Protein AF-A0A8X6KD35-F1 (afdb_monomer_lite)

pLDDT: mean 81.96, std 13.72, range [45.22, 95.25]

InterPro domains:
  IPR025476 Helitron helicase-like domain [PF14214] (2-82)

Organism: Trichonephila clavata (NCBI:txid2740835)

Foldseek 3Di:
DPVVVVVVVVVCVVPHDDPDDDDDDFDQPDPQNVVPDDPPDGSVVCVVSSVVVSVVVVVVVVCCVDPVCPVHHDPDDDDDDD

Sequence (82 aa):
MHDYAQDGMTFVPHRGTHDLFITFTCNPSWPEITVELLPEQVAEDRVDLDARVFQQKVKKMLYVIKDAQVFEKVACFMYSIE

Secondary structure (DSSP, 8-state):
--HHHHHHHHHHHHH-S-S--------TT-HHHHTTPPTT--GGGGHHHHHHHHHHHHHHHHHHHHTS-BTB--S-------

Radius of gyration: 16.38 Å; chains: 1; bounding box: 31×29×45 Å

Structure (mmCIF, N/CA/C/O backbone):
data_AF-A0A8X6KD35-F1
#
_entry.id   AF-A0A8X6KD35-F1
#
loop_
_atom_site.group_PDB
_atom_site.id
_atom_site.type_symbol
_atom_site.label_atom_id
_atom_site.label_alt_id
_atom_site.label_comp_id
_atom_site.label_asym_id
_atom_site.label_entity_id
_atom_site.label_seq_id
_atom_site.pdbx_PDB_ins_code
_atom_site.Cartn_x
_atom_site.Cartn_y
_atom_site.Cartn_z
_atom_site.occupancy
_atom_site.B_iso_or_equiv
_atom_site.auth_seq_id
_atom_site.auth_comp_id
_atom_site.au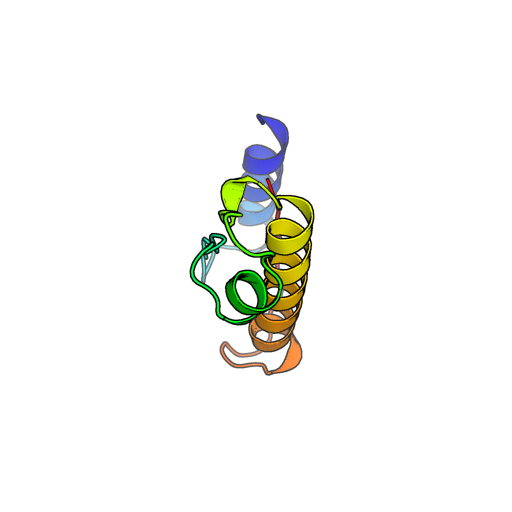th_asym_id
_atom_site.auth_atom_id
_atom_site.pdbx_PDB_model_num
ATOM 1 N N . MET A 1 1 ? 3.531 18.313 3.683 1.00 45.22 1 MET A N 1
ATOM 2 C CA . MET A 1 1 ? 4.123 17.306 4.594 1.00 45.22 1 MET A CA 1
ATOM 3 C C . MET A 1 1 ? 3.791 17.553 6.072 1.00 45.22 1 MET A C 1
ATOM 5 O O . MET A 1 1 ? 3.858 16.606 6.834 1.00 45.22 1 MET A O 1
ATOM 9 N N . HIS A 1 2 ? 3.398 18.769 6.493 1.00 46.56 2 HIS A N 1
ATOM 10 C CA . HIS A 1 2 ? 3.050 19.054 7.898 1.00 46.56 2 HIS A CA 1
ATOM 11 C C . HIS A 1 2 ? 1.595 18.728 8.299 1.00 46.56 2 HIS A C 1
ATOM 13 O O . HIS A 1 2 ? 1.348 18.532 9.483 1.00 46.56 2 HIS A O 1
ATOM 19 N N . ASP A 1 3 ? 0.654 18.615 7.356 1.00 54.03 3 ASP A N 1
ATOM 20 C CA . ASP A 1 3 ? -0.775 18.517 7.704 1.00 54.03 3 ASP A CA 1
ATOM 21 C C . ASP A 1 3 ? -1.228 17.097 8.109 1.00 54.03 3 ASP A C 1
ATOM 23 O O . ASP A 1 3 ? -1.975 16.932 9.067 1.00 54.03 3 ASP A O 1
ATOM 27 N N . TYR A 1 4 ? -0.708 16.036 7.481 1.00 56.28 4 TYR A N 1
ATOM 28 C CA . TYR A 1 4 ? -1.203 14.664 7.713 1.00 56.28 4 TYR A CA 1
ATOM 29 C C . TYR A 1 4 ? -0.802 14.065 9.067 1.00 56.28 4 TYR A C 1
ATOM 31 O O . TYR A 1 4 ? -1.565 13.317 9.678 1.00 56.28 4 TYR A O 1
ATOM 39 N N . ALA A 1 5 ? 0.389 14.415 9.566 1.00 53.81 5 ALA A N 1
ATOM 40 C CA . ALA A 1 5 ? 0.797 14.048 10.918 1.00 53.81 5 ALA A CA 1
ATOM 41 C C . ALA A 1 5 ? -0.097 14.737 11.964 1.00 53.81 5 ALA A C 1
ATOM 43 O O . ALA A 1 5 ? -0.417 14.133 12.988 1.00 53.81 5 ALA A O 1
ATOM 44 N N . GLN A 1 6 ? -0.544 15.972 11.692 1.00 52.59 6 GLN A N 1
ATOM 45 C CA . GLN A 1 6 ? -1.486 16.684 12.556 1.00 52.59 6 GLN A CA 1
ATOM 46 C C . GLN A 1 6 ? -2.899 16.095 12.494 1.00 52.59 6 GLN A C 1
ATOM 48 O O . GLN A 1 6 ? -3.543 15.992 13.540 1.00 52.59 6 GLN A O 1
ATOM 53 N N . ASP A 1 7 ? -3.352 15.623 11.332 1.00 57.62 7 ASP A N 1
ATOM 54 C CA . ASP A 1 7 ? -4.645 14.940 11.197 1.00 57.62 7 ASP A CA 1
ATOM 55 C C . ASP A 1 7 ? -4.680 13.623 11.986 1.00 57.62 7 ASP A C 1
ATOM 57 O O . ASP A 1 7 ? -5.630 13.370 12.733 1.00 57.62 7 ASP A O 1
ATOM 61 N N . GLY A 1 8 ? -3.612 12.819 11.910 1.00 58.56 8 GLY A N 1
ATOM 62 C CA . GLY A 1 8 ? -3.464 11.606 12.722 1.00 58.56 8 GLY A CA 1
ATOM 63 C C . GLY A 1 8 ? -3.423 11.908 14.225 1.00 58.56 8 GLY A C 1
ATOM 64 O O . GLY A 1 8 ? -4.162 11.303 15.000 1.00 58.56 8 GLY A O 1
ATOM 65 N N . MET A 1 9 ? -2.637 12.909 14.638 1.00 58.34 9 MET A N 1
ATOM 66 C CA . MET A 1 9 ? -2.499 13.340 16.041 1.00 58.34 9 MET A CA 1
ATOM 67 C C . MET A 1 9 ? -3.785 13.947 16.628 1.00 58.34 9 MET A C 1
ATOM 69 O O . MET A 1 9 ? -3.990 13.883 17.838 1.00 58.34 9 MET A O 1
ATOM 73 N N . THR A 1 10 ? -4.667 14.498 15.791 1.00 58.56 10 THR A N 1
ATOM 74 C CA . THR A 1 10 ? -5.986 15.027 16.194 1.00 58.56 10 THR A CA 1
ATOM 75 C C . THR A 1 10 ? -7.048 13.923 16.300 1.00 58.56 10 THR A C 1
ATOM 77 O O . THR A 1 10 ? -8.051 14.063 17.009 1.00 58.56 10 THR A O 1
ATOM 80 N N . PHE A 1 11 ? -6.815 12.788 15.636 1.00 61.06 11 PHE A N 1
ATOM 81 C CA . PHE A 1 11 ? -7.693 11.622 15.652 1.00 61.06 11 PHE A CA 1
ATOM 82 C C . PHE A 1 11 ? -7.590 10.806 16.955 1.00 61.06 11 PHE A C 1
ATOM 84 O O . PHE A 1 11 ? -8.599 10.298 17.452 1.00 61.06 11 PHE A O 1
ATOM 91 N N . VAL A 1 12 ? -6.384 10.722 17.535 1.00 59.69 12 VAL A N 1
ATOM 92 C CA . VAL A 1 12 ? -6.070 9.951 18.760 1.00 59.69 12 VAL A CA 1
ATOM 93 C C . VAL A 1 12 ? -6.909 10.388 19.977 1.00 59.69 12 VAL A C 1
ATOM 95 O O . VAL A 1 12 ? -7.510 9.531 20.627 1.00 59.69 12 VAL A O 1
ATOM 98 N N . PRO A 1 13 ? -7.031 11.691 20.309 1.00 57.06 13 PRO A N 1
ATOM 99 C CA . PRO A 1 13 ? -7.669 12.116 21.555 1.00 57.06 13 PRO A CA 1
ATOM 100 C C . PRO A 1 13 ? -9.172 11.821 21.613 1.00 57.06 13 PRO A C 1
ATOM 102 O O . PRO A 1 13 ? -9.723 11.676 22.699 1.00 57.06 13 PRO A O 1
ATOM 105 N N . HIS A 1 14 ? -9.841 11.708 20.460 1.00 60.22 14 HIS A N 1
ATOM 106 C CA . HIS A 1 14 ? -11.289 11.491 20.384 1.00 60.22 14 HIS A CA 1
ATOM 107 C C . HIS A 1 14 ? -11.692 10.009 20.409 1.00 60.22 14 HIS A C 1
ATOM 109 O O . HIS A 1 14 ? -12.863 9.706 20.640 1.00 60.22 14 HIS A O 1
ATOM 115 N N . ARG A 1 15 ? -10.761 9.084 20.134 1.00 62.53 15 ARG A N 1
ATOM 116 C CA . ARG A 1 15 ? -11.061 7.649 19.960 1.00 62.53 15 ARG A CA 1
ATOM 117 C C . ARG A 1 15 ? -10.147 6.692 20.730 1.00 62.53 15 ARG A C 1
ATOM 119 O O . ARG A 1 15 ? -10.454 5.506 20.758 1.00 62.53 15 ARG A O 1
ATOM 126 N N . GLY A 1 16 ? -9.104 7.190 21.396 1.00 65.31 16 GLY A N 1
ATOM 127 C CA . GLY A 1 16 ? -8.176 6.386 22.195 1.00 65.31 16 GLY A CA 1
ATOM 128 C C . GLY A 1 16 ? -6.837 6.125 21.499 1.00 65.31 16 GLY A C 1
ATOM 129 O O . GLY A 1 16 ? -6.513 6.711 20.465 1.00 65.31 16 GLY A O 1
ATOM 130 N N . THR A 1 17 ? -6.023 5.264 22.108 1.00 64.81 17 THR A N 1
ATOM 131 C CA . THR A 1 17 ? -4.705 4.868 21.595 1.00 64.81 17 THR A CA 1
ATOM 132 C C . THR A 1 17 ? -4.849 4.075 20.296 1.00 64.81 17 THR A C 1
ATOM 134 O O . THR A 1 17 ? -5.832 3.373 20.099 1.00 64.81 17 THR A O 1
ATOM 137 N N . HIS A 1 18 ? -3.888 4.211 19.382 1.00 65.19 18 HIS A N 1
ATOM 138 C CA . HIS A 1 18 ? -3.908 3.451 18.132 1.00 65.19 18 HIS A CA 1
ATOM 139 C C . HIS A 1 18 ? -3.528 2.003 18.419 1.00 65.19 18 HIS A C 1
ATOM 141 O O . HIS A 1 18 ? -2.447 1.760 18.952 1.00 65.19 18 HIS A O 1
ATOM 147 N N . ASP A 1 19 ? -4.375 1.059 18.019 1.00 72.94 19 ASP A N 1
ATOM 148 C CA . ASP A 1 19 ? -4.079 -0.369 18.171 1.00 72.94 19 ASP A CA 1
ATOM 149 C C . ASP A 1 19 ? -3.090 -0.873 17.106 1.00 72.94 19 ASP A C 1
ATOM 151 O O . ASP A 1 19 ? -2.378 -1.852 17.321 1.00 72.94 19 ASP A O 1
ATOM 155 N N . LEU A 1 20 ? -3.026 -0.204 15.945 1.00 80.88 20 LEU A N 1
ATOM 156 C CA . LEU A 1 20 ? -2.245 -0.659 14.798 1.00 80.88 20 LEU A CA 1
ATOM 157 C C . LEU A 1 20 ? -1.734 0.514 13.947 1.00 80.88 20 LEU A C 1
ATOM 159 O O . LEU A 1 20 ? -2.513 1.356 13.500 1.00 80.88 20 LEU A O 1
ATOM 163 N N . PHE A 1 21 ? -0.427 0.535 13.679 1.00 83.81 21 PHE A N 1
ATOM 164 C CA . PHE A 1 21 ? 0.219 1.444 12.728 1.00 83.81 21 PHE A CA 1
ATOM 165 C C . PHE A 1 21 ? 0.972 0.615 11.685 1.00 83.81 21 PHE A C 1
ATOM 167 O O . PHE A 1 21 ? 1.819 -0.202 12.048 1.00 83.81 21 PHE A O 1
ATOM 174 N N . ILE A 1 22 ? 0.648 0.790 10.399 1.00 87.44 22 ILE A N 1
ATOM 175 C CA . ILE A 1 22 ? 1.226 -0.014 9.315 1.00 87.44 22 ILE A CA 1
ATOM 176 C C . ILE A 1 22 ? 1.819 0.892 8.246 1.00 87.44 22 ILE A C 1
ATOM 178 O O . ILE A 1 22 ? 1.115 1.711 7.658 1.00 87.44 22 ILE A O 1
ATOM 182 N N . THR A 1 23 ? 3.090 0.662 7.936 1.00 89.94 23 THR A 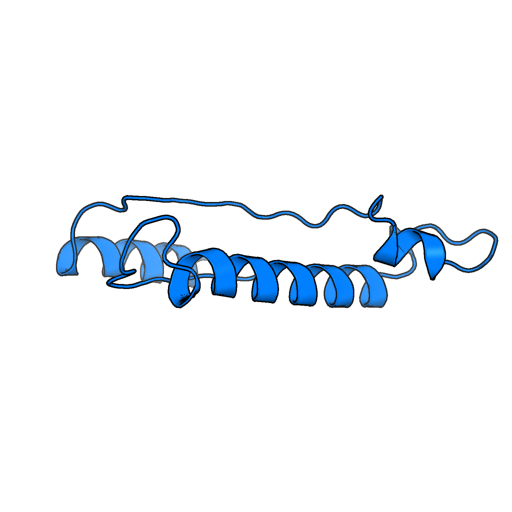N 1
ATOM 183 C CA . THR A 1 23 ? 3.756 1.228 6.763 1.00 89.94 23 THR A CA 1
ATOM 184 C C . THR A 1 23 ? 3.743 0.194 5.643 1.00 89.94 23 THR A C 1
ATOM 186 O O . THR A 1 23 ? 4.197 -0.934 5.834 1.00 89.94 23 THR A O 1
ATOM 189 N N . PHE A 1 24 ? 3.228 0.567 4.471 1.00 91.19 24 PHE A N 1
ATOM 190 C CA . PHE A 1 24 ? 3.223 -0.282 3.281 1.00 91.19 24 PHE A CA 1
ATOM 191 C C . PHE A 1 24 ? 4.023 0.397 2.171 1.00 91.19 24 PHE A C 1
ATOM 193 O O . PHE A 1 24 ? 3.672 1.489 1.735 1.00 91.19 24 PHE A O 1
ATOM 200 N N . THR A 1 25 ? 5.105 -0.240 1.728 1.00 91.62 25 THR A N 1
ATOM 201 C CA . THR A 1 25 ? 6.019 0.295 0.713 1.00 91.62 25 THR A CA 1
ATOM 202 C C . THR A 1 25 ? 5.878 -0.461 -0.604 1.00 91.62 25 THR A C 1
ATOM 204 O O . THR A 1 25 ? 5.607 -1.664 -0.626 1.00 91.62 25 THR A O 1
ATOM 207 N N . CYS A 1 26 ? 6.041 0.249 -1.723 1.00 90.88 26 CYS A N 1
ATOM 208 C CA . CYS A 1 26 ? 6.113 -0.388 -3.034 1.00 90.88 26 CYS A CA 1
ATOM 209 C C . CYS A 1 26 ? 7.384 -1.243 -3.134 1.00 90.88 26 CYS A C 1
ATOM 211 O O . CYS A 1 26 ? 8.439 -0.844 -2.640 1.00 90.88 26 CYS A O 1
ATOM 213 N N . ASN A 1 27 ? 7.284 -2.410 -3.773 1.00 90.94 27 ASN A N 1
ATOM 214 C CA . ASN A 1 27 ? 8.437 -3.242 -4.096 1.00 90.94 2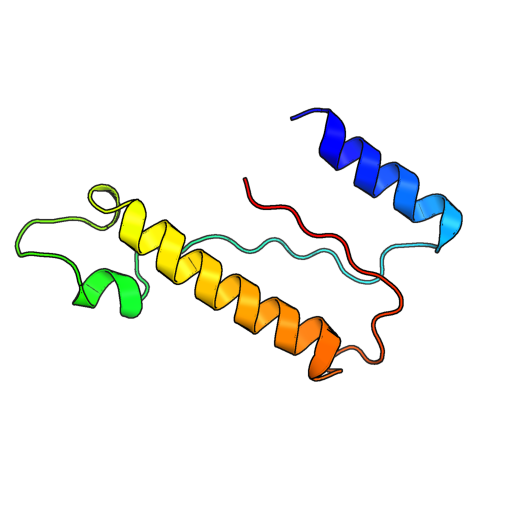7 ASN A CA 1
ATOM 215 C C . ASN A 1 27 ? 8.533 -3.411 -5.623 1.00 90.94 27 ASN A C 1
ATOM 217 O O . ASN A 1 27 ? 7.737 -4.166 -6.186 1.00 90.94 27 ASN A O 1
ATOM 221 N N . PRO A 1 28 ? 9.531 -2.790 -6.279 1.00 88.12 28 PRO A N 1
ATOM 222 C CA . PRO A 1 28 ? 9.726 -2.883 -7.729 1.00 88.12 28 PRO A CA 1
ATOM 223 C C . PRO A 1 28 ? 9.995 -4.312 -8.237 1.00 88.12 28 PRO A C 1
ATOM 225 O O . PRO A 1 28 ? 9.838 -4.604 -9.417 1.00 88.12 28 PRO A O 1
ATOM 228 N N . SER A 1 29 ? 10.373 -5.239 -7.346 1.00 90.12 29 SER A N 1
ATOM 229 C CA . SER A 1 29 ? 10.601 -6.653 -7.685 1.00 90.12 29 SER A CA 1
ATOM 230 C C . SER A 1 29 ? 9.317 -7.490 -7.738 1.00 90.12 29 SER A C 1
ATOM 232 O O . SER A 1 29 ? 9.385 -8.713 -7.885 1.00 90.12 29 SER A O 1
ATOM 234 N N . TRP A 1 30 ? 8.139 -6.886 -7.566 1.00 92.75 30 TRP A N 1
ATOM 235 C CA . TRP A 1 30 ? 6.885 -7.623 -7.669 1.00 92.75 30 TRP A CA 1
ATOM 236 C C . TRP A 1 30 ? 6.677 -8.191 -9.081 1.00 92.75 30 TRP A C 1
ATOM 238 O O . TRP A 1 30 ? 6.918 -7.491 -10.064 1.00 92.75 30 TRP A O 1
ATOM 248 N N . PRO A 1 31 ? 6.178 -9.436 -9.204 1.00 91.50 31 PRO A N 1
ATOM 249 C CA . PRO A 1 31 ? 5.964 -10.069 -10.504 1.00 91.50 31 PRO A CA 1
ATOM 250 C C . PRO A 1 31 ? 4.971 -9.291 -11.373 1.00 91.50 31 PRO A C 1
ATOM 252 O O . PRO A 1 31 ? 5.113 -9.267 -12.588 1.00 91.50 31 PRO A O 1
ATOM 255 N N . GLU A 1 32 ? 3.996 -8.607 -10.766 1.00 92.19 32 GLU A N 1
ATOM 256 C CA . GLU A 1 32 ? 3.043 -7.766 -11.500 1.00 92.19 32 GLU A CA 1
ATOM 257 C C . GLU A 1 32 ? 3.693 -6.538 -12.165 1.00 92.19 32 GLU A C 1
ATOM 259 O O . GLU A 1 32 ? 3.087 -5.940 -13.051 1.00 92.19 32 GLU A O 1
ATOM 264 N N . ILE A 1 33 ? 4.898 -6.157 -11.726 1.00 91.69 33 ILE A N 1
ATOM 265 C CA . ILE A 1 33 ? 5.706 -5.086 -12.319 1.00 91.69 33 ILE A CA 1
ATOM 266 C C . ILE A 1 33 ? 6.672 -5.701 -13.330 1.00 91.69 33 ILE A C 1
ATOM 268 O O . ILE A 1 33 ? 6.659 -5.323 -14.497 1.00 91.69 33 ILE A O 1
ATOM 272 N N . THR A 1 34 ? 7.467 -6.689 -12.909 1.00 90.88 34 THR A N 1
ATOM 273 C CA . THR A 1 34 ? 8.565 -7.236 -13.723 1.00 90.88 34 THR A CA 1
ATOM 274 C C . THR A 1 34 ? 8.099 -7.929 -15.002 1.00 90.88 34 THR A C 1
ATOM 276 O O . THR A 1 34 ? 8.816 -7.891 -15.997 1.00 90.88 34 THR A O 1
ATOM 279 N N . VAL A 1 35 ? 6.900 -8.519 -15.010 1.00 92.75 35 VAL A N 1
ATOM 280 C CA . VAL A 1 35 ? 6.310 -9.154 -16.206 1.00 92.75 35 VAL A CA 1
ATOM 281 C C . VAL A 1 35 ? 5.902 -8.131 -17.272 1.00 92.75 35 VAL A C 1
ATOM 283 O O . VAL A 1 35 ? 5.880 -8.455 -18.456 1.00 92.75 35 VAL A O 1
ATOM 286 N N . GLU A 1 36 ? 5.596 -6.899 -16.870 1.00 90.88 36 GLU A N 1
ATOM 287 C CA . GLU A 1 36 ? 5.125 -5.828 -17.757 1.00 90.88 36 GLU A CA 1
ATOM 288 C C . GLU A 1 36 ? 6.270 -4.911 -18.237 1.00 90.88 36 GLU A C 1
ATOM 290 O O . GLU A 1 36 ? 6.031 -3.955 -18.984 1.00 90.88 36 GLU A O 1
ATOM 295 N N . LEU A 1 37 ? 7.512 -5.183 -17.814 1.00 91.69 37 LEU A N 1
ATOM 296 C CA . LEU A 1 37 ? 8.697 -4.462 -18.276 1.00 91.69 37 LEU A CA 1
ATOM 29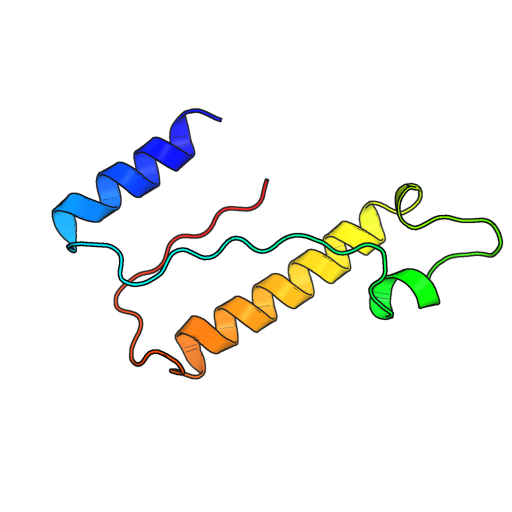7 C C . LEU A 1 37 ? 9.074 -4.899 -19.692 1.00 91.69 37 LEU A C 1
ATOM 299 O O . LEU A 1 37 ? 9.100 -6.087 -20.018 1.00 91.69 37 LEU A O 1
ATOM 303 N N . LEU A 1 38 ? 9.398 -3.922 -20.540 1.00 89.69 38 LEU A N 1
ATOM 304 C CA . LEU A 1 38 ? 9.980 -4.205 -21.847 1.00 89.69 38 LEU A CA 1
ATOM 305 C C . LEU A 1 38 ? 11.431 -4.691 -21.687 1.00 89.69 38 LEU A C 1
ATOM 307 O O . LEU A 1 38 ? 12.060 -4.423 -20.659 1.00 89.69 38 LEU A O 1
ATOM 311 N N . PRO A 1 39 ? 11.996 -5.377 -22.700 1.00 87.75 39 PRO A N 1
ATOM 312 C CA . PRO A 1 39 ? 13.414 -5.711 -22.702 1.00 87.75 39 PRO A CA 1
ATOM 313 C C . PRO A 1 39 ? 14.261 -4.464 -22.419 1.00 87.75 39 PRO A C 1
ATOM 315 O O . PRO A 1 39 ? 14.007 -3.413 -22.999 1.00 87.75 39 PRO A O 1
ATOM 318 N N . GLU A 1 40 ? 15.241 -4.600 -21.523 1.00 87.94 40 GLU A N 1
ATOM 319 C CA . GLU A 1 40 ? 16.152 -3.530 -21.074 1.00 87.94 40 GLU A CA 1
ATOM 320 C C . GLU A 1 40 ? 15.536 -2.435 -20.183 1.00 87.94 40 GLU A C 1
ATOM 322 O O . GLU A 1 40 ? 16.281 -1.585 -19.701 1.00 87.94 40 GLU A O 1
ATOM 327 N N . GLN A 1 41 ? 14.228 -2.464 -19.892 1.00 87.06 41 GLN A N 1
ATOM 328 C CA . GLN A 1 41 ? 13.638 -1.567 -18.891 1.00 87.06 41 GLN A CA 1
ATOM 329 C C . GLN A 1 41 ? 13.869 -2.082 -17.473 1.00 87.06 41 GLN A C 1
ATOM 331 O O . GLN A 1 41 ? 13.733 -3.279 -17.195 1.00 87.06 41 GLN A O 1
ATOM 336 N N . VAL A 1 42 ? 14.139 -1.158 -16.555 1.00 86.44 42 VAL A N 1
ATOM 337 C CA . VAL A 1 42 ? 14.058 -1.409 -15.115 1.00 86.44 42 VAL A CA 1
ATOM 338 C C . VAL A 1 42 ? 12.746 -0.859 -14.564 1.00 86.44 42 VAL A C 1
ATOM 340 O O . VAL A 1 42 ? 12.113 0.009 -15.157 1.00 86.44 42 VAL A O 1
ATOM 343 N N . ALA A 1 43 ? 12.310 -1.370 -13.414 1.00 82.06 43 ALA A N 1
ATOM 344 C CA . ALA A 1 43 ? 11.058 -0.934 -12.793 1.00 82.06 43 ALA A CA 1
ATOM 345 C C . ALA A 1 43 ? 11.017 0.582 -12.519 1.00 82.06 43 ALA A C 1
ATOM 347 O O . ALA A 1 43 ? 9.984 1.217 -12.713 1.00 82.06 43 ALA A O 1
ATOM 348 N N . GLU A 1 44 ? 12.168 1.181 -12.198 1.00 85.44 44 GLU A N 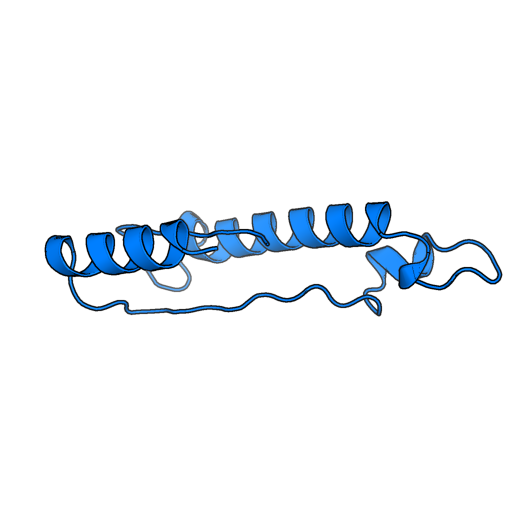1
ATOM 349 C CA . GLU A 1 44 ? 12.313 2.630 -12.008 1.00 85.44 44 GLU A CA 1
ATOM 350 C C . GLU A 1 44 ? 11.951 3.447 -13.264 1.00 85.44 44 GLU A C 1
ATOM 352 O O . GLU A 1 44 ? 11.493 4.583 -13.144 1.00 85.44 44 GLU A O 1
ATOM 357 N N . ASP A 1 45 ? 12.066 2.864 -14.465 1.00 86.75 45 ASP A N 1
ATOM 358 C CA . ASP A 1 45 ? 11.678 3.516 -15.724 1.00 86.75 45 ASP A CA 1
ATOM 359 C C . ASP A 1 45 ? 10.152 3.570 -15.913 1.00 86.75 45 ASP A C 1
ATOM 361 O O . ASP A 1 45 ? 9.644 4.294 -16.776 1.00 86.75 45 ASP A O 1
ATOM 365 N N . ARG A 1 46 ? 9.400 2.784 -15.133 1.00 88.06 46 ARG A N 1
ATOM 366 C CA . ARG A 1 46 ? 7.950 2.588 -15.259 1.00 88.06 46 ARG A CA 1
ATOM 367 C C . ARG A 1 46 ? 7.228 2.888 -13.953 1.00 88.06 46 ARG A C 1
ATOM 369 O O . ARG A 1 46 ? 6.438 2.089 -13.448 1.00 88.06 46 ARG A O 1
ATOM 376 N N . VAL A 1 47 ? 7.419 4.111 -13.461 1.00 88.56 47 VAL A N 1
ATOM 377 C CA . VAL A 1 47 ? 6.721 4.641 -12.274 1.00 88.56 47 VAL A CA 1
ATOM 378 C C . VAL A 1 47 ? 5.191 4.519 -12.361 1.00 88.56 47 VAL A C 1
ATOM 380 O O . VAL A 1 47 ? 4.514 4.423 -11.338 1.00 88.56 47 VAL A O 1
ATOM 383 N N . ASP A 1 48 ? 4.627 4.484 -13.574 1.00 90.75 48 ASP A N 1
ATOM 384 C CA . ASP A 1 48 ? 3.203 4.246 -13.813 1.00 90.75 48 ASP A CA 1
ATOM 385 C C . ASP A 1 48 ? 2.766 2.826 -13.416 1.00 90.75 48 ASP A C 1
ATOM 387 O O . ASP A 1 48 ? 1.700 2.653 -12.813 1.00 90.75 48 ASP A O 1
ATOM 391 N N . LEU A 1 49 ? 3.589 1.816 -13.718 1.00 90.94 49 LEU A N 1
ATOM 392 C CA . LEU A 1 49 ? 3.340 0.425 -13.339 1.00 90.94 49 LEU A CA 1
ATOM 393 C C . LEU A 1 49 ? 3.467 0.251 -11.831 1.00 90.94 49 LEU A C 1
ATOM 395 O O . LEU A 1 49 ? 2.558 -0.312 -11.214 1.00 90.94 49 LEU A O 1
ATOM 399 N N . ASP A 1 50 ? 4.531 0.797 -11.245 1.00 91.12 50 ASP A N 1
ATOM 400 C CA . ASP A 1 50 ? 4.772 0.756 -9.804 1.00 91.12 50 ASP A CA 1
ATOM 401 C C . ASP A 1 50 ? 3.596 1.370 -9.041 1.00 91.12 50 ASP A C 1
ATOM 403 O O . ASP A 1 50 ? 3.010 0.720 -8.171 1.00 91.12 50 ASP A O 1
ATOM 407 N N . ALA A 1 51 ? 3.167 2.578 -9.423 1.00 91.94 51 ALA A N 1
ATOM 408 C CA . ALA A 1 51 ? 2.027 3.250 -8.805 1.00 91.94 51 ALA A CA 1
ATOM 409 C C . ALA A 1 51 ? 0.725 2.447 -8.965 1.00 91.94 51 ALA A C 1
ATOM 411 O O . ALA A 1 51 ? -0.048 2.311 -8.010 1.00 91.94 51 ALA A O 1
ATOM 412 N N . ARG A 1 52 ? 0.473 1.873 -10.148 1.00 93.94 52 ARG A N 1
ATOM 413 C CA . ARG A 1 52 ? -0.735 1.077 -10.412 1.00 93.94 52 ARG A CA 1
ATOM 414 C C . ARG A 1 52 ? -0.775 -0.187 -9.556 1.00 93.94 52 ARG A C 1
ATOM 416 O O . ARG A 1 52 ? -1.801 -0.470 -8.930 1.00 93.94 52 ARG A O 1
ATOM 423 N N . VAL A 1 53 ? 0.320 -0.943 -9.522 1.00 94.50 53 VAL A N 1
ATOM 424 C CA . VAL A 1 53 ? 0.428 -2.184 -8.742 1.00 94.50 53 VAL A CA 1
ATOM 425 C C . VAL A 1 53 ? 0.364 -1.875 -7.248 1.00 94.50 53 VAL A C 1
ATOM 427 O O . VAL A 1 53 ? -0.373 -2.541 -6.512 1.00 94.50 53 VAL A O 1
ATOM 430 N N . PHE A 1 54 ? 1.049 -0.823 -6.800 1.00 94.25 54 PHE A N 1
ATOM 431 C CA . PHE A 1 54 ? 0.989 -0.359 -5.419 1.00 94.25 54 PHE A CA 1
ATOM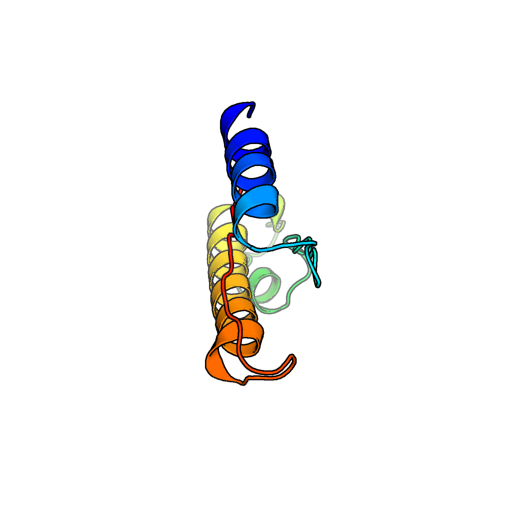 432 C C . PHE A 1 54 ? -0.444 -0.019 -4.997 1.00 94.25 54 PHE A C 1
ATOM 434 O O . PHE A 1 54 ? -0.935 -0.564 -4.007 1.00 94.25 54 PHE A O 1
ATOM 441 N N . GLN A 1 55 ? -1.166 0.787 -5.782 1.00 94.19 55 GLN A N 1
ATOM 442 C CA . GLN A 1 55 ? -2.561 1.134 -5.490 1.00 94.19 55 GLN A CA 1
ATOM 443 C C . GLN A 1 55 ? -3.472 -0.097 -5.403 1.00 94.19 55 GLN A C 1
ATOM 445 O O . GLN A 1 55 ? -4.347 -0.160 -4.534 1.00 94.19 55 GLN A O 1
ATOM 450 N N . GLN A 1 56 ? -3.288 -1.088 -6.281 1.00 94.94 56 GLN A N 1
ATOM 451 C CA . GLN A 1 56 ? -4.062 -2.332 -6.228 1.00 94.94 56 GLN A CA 1
ATOM 452 C C . GLN A 1 56 ? -3.791 -3.113 -4.936 1.00 94.94 56 GLN A C 1
ATOM 454 O O . GLN A 1 56 ? -4.733 -3.585 -4.291 1.00 94.94 56 GLN A O 1
ATOM 459 N N . LYS A 1 57 ? -2.525 -3.210 -4.516 1.00 95.25 57 LYS A N 1
ATOM 460 C CA . LYS A 1 57 ? -2.154 -3.904 -3.276 1.00 95.25 57 LYS A CA 1
ATOM 461 C C . LYS A 1 57 ? -2.617 -3.148 -2.029 1.00 95.25 57 LYS A C 1
ATOM 463 O O . LYS A 1 57 ? -3.155 -3.789 -1.129 1.00 95.25 57 LYS A O 1
ATOM 468 N N . VAL A 1 58 ? -2.538 -1.814 -2.011 1.00 94.69 58 VAL A N 1
ATOM 469 C CA . VAL A 1 58 ? -3.105 -0.981 -0.933 1.00 94.69 58 VAL A CA 1
ATOM 470 C C . VAL A 1 58 ? -4.610 -1.214 -0.807 1.00 94.69 58 VAL A C 1
ATOM 472 O O . VAL A 1 58 ? -5.097 -1.478 0.290 1.00 94.69 58 VAL A O 1
ATOM 475 N N . LYS A 1 59 ? -5.364 -1.206 -1.915 1.00 94.31 59 LYS A N 1
ATOM 476 C CA . LYS A 1 59 ? -6.811 -1.495 -1.886 1.00 94.31 59 LYS A CA 1
ATOM 477 C C . LYS A 1 59 ? -7.107 -2.878 -1.308 1.00 94.31 59 LYS A C 1
ATOM 479 O O . LYS A 1 59 ? -7.989 -3.008 -0.461 1.00 94.31 59 LYS A O 1
ATOM 484 N N . LYS A 1 60 ? -6.347 -3.897 -1.722 1.00 94.75 60 LYS A N 1
ATOM 485 C CA . LYS A 1 60 ? -6.491 -5.263 -1.201 1.00 94.75 60 LYS A CA 1
ATOM 486 C C . LYS A 1 60 ? -6.185 -5.336 0.296 1.00 94.75 60 LYS A C 1
ATOM 488 O O . LYS A 1 60 ? -6.927 -5.970 1.037 1.00 94.75 60 LYS A O 1
ATOM 493 N N . MET A 1 61 ? -5.130 -4.668 0.748 1.00 93.25 61 MET A N 1
ATOM 494 C CA . MET A 1 61 ? -4.768 -4.599 2.162 1.00 93.25 61 MET A CA 1
ATOM 495 C C . MET A 1 61 ? -5.850 -3.897 2.991 1.00 93.25 61 MET A C 1
ATOM 497 O O . MET A 1 61 ? -6.258 -4.415 4.028 1.00 93.25 61 MET A O 1
ATOM 501 N N . LEU A 1 62 ? -6.367 -2.759 2.518 1.00 92.06 62 LEU A N 1
ATOM 502 C CA . LEU A 1 62 ? -7.446 -2.035 3.195 1.00 92.06 62 LEU A CA 1
ATOM 503 C C . LEU A 1 62 ? -8.718 -2.881 3.309 1.00 92.06 62 LEU A C 1
ATOM 505 O O . LEU A 1 62 ? -9.359 -2.838 4.355 1.00 92.06 62 LEU A O 1
ATOM 509 N N . TYR A 1 63 ? -9.049 -3.665 2.280 1.00 93.12 63 TYR A N 1
ATOM 510 C CA . TYR A 1 63 ? -10.158 -4.619 2.332 1.00 93.12 63 TYR A CA 1
ATOM 511 C C . TYR A 1 63 ? -9.938 -5.690 3.408 1.00 93.12 63 TYR A C 1
ATOM 513 O O . TYR A 1 63 ? -10.824 -5.964 4.211 1.00 93.12 63 TYR A O 1
ATOM 521 N N . VAL A 1 64 ? -8.737 -6.271 3.484 1.00 91.81 64 VAL A N 1
ATOM 522 C CA . VAL A 1 64 ? -8.421 -7.288 4.503 1.00 91.81 64 VAL A CA 1
ATOM 523 C C . VAL A 1 64 ? -8.544 -6.721 5.921 1.00 91.81 64 VAL A C 1
ATOM 525 O O . VAL A 1 64 ? -9.071 -7.383 6.813 1.00 91.81 64 VAL A O 1
ATOM 528 N N . ILE A 1 65 ? -8.094 -5.485 6.127 1.00 89.56 65 ILE A N 1
ATOM 529 C CA . ILE A 1 65 ? -8.136 -4.838 7.441 1.00 89.56 65 ILE A CA 1
ATOM 530 C C . ILE A 1 65 ? -9.572 -4.471 7.832 1.00 89.56 65 ILE A C 1
ATOM 532 O O . ILE A 1 65 ? -9.967 -4.716 8.966 1.00 89.56 65 ILE A O 1
ATOM 536 N N . LYS A 1 66 ? -10.357 -3.887 6.918 1.00 86.44 66 LYS A N 1
ATOM 537 C CA . LYS A 1 66 ? -11.674 -3.313 7.245 1.00 86.44 66 LYS A CA 1
ATOM 538 C C . LYS A 1 66 ? -12.822 -4.295 7.087 1.00 86.44 66 LYS A C 1
ATOM 540 O O . LYS A 1 66 ? -13.704 -4.346 7.939 1.00 86.44 66 LYS A O 1
ATOM 545 N N . ASP A 1 67 ? -12.821 -5.033 5.984 1.00 88.06 67 ASP A N 1
ATOM 546 C CA . ASP A 1 67 ? -13.967 -5.818 5.532 1.00 88.06 67 ASP A CA 1
ATOM 547 C C . ASP A 1 67 ? -13.810 -7.297 5.883 1.00 88.06 67 ASP A C 1
ATOM 549 O O . ASP A 1 67 ? -14.776 -7.936 6.293 1.00 88.06 67 ASP A O 1
ATOM 553 N N . ALA A 1 68 ? -12.591 -7.842 5.795 1.00 89.56 68 ALA A N 1
ATOM 554 C CA . ALA A 1 68 ? -12.333 -9.234 6.172 1.00 89.56 68 ALA A CA 1
ATOM 555 C C . ALA A 1 68 ? -12.228 -9.456 7.695 1.00 89.56 68 ALA A C 1
ATOM 557 O O . ALA A 1 68 ? -12.070 -10.597 8.121 1.00 89.56 68 ALA A O 1
ATOM 558 N N . GLN A 1 69 ? -12.320 -8.388 8.503 1.00 84.00 69 GLN A N 1
ATOM 559 C CA . GLN A 1 69 ? -12.363 -8.419 9.975 1.00 84.00 69 GLN A CA 1
ATOM 560 C C . GLN A 1 69 ? -11.235 -9.238 10.629 1.00 84.00 69 GLN A C 1
ATOM 562 O O . GLN A 1 69 ? -11.422 -9.835 11.687 1.00 84.00 69 GLN A O 1
ATOM 567 N N . VAL A 1 70 ? -10.043 -9.247 10.019 1.00 87.12 70 VAL A N 1
ATOM 568 C CA . VAL A 1 70 ? -8.874 -9.983 10.543 1.00 87.12 70 VAL A CA 1
ATOM 569 C C . VAL A 1 70 ? -8.458 -9.486 11.931 1.00 87.12 70 VAL A C 1
ATOM 571 O O . VAL A 1 70 ? -7.975 -10.266 12.743 1.00 87.12 70 VAL A O 1
ATOM 574 N N . PHE A 1 71 ? -8.684 -8.201 12.210 1.00 83.81 71 PHE A N 1
ATOM 575 C CA . PHE A 1 71 ? -8.403 -7.549 13.492 1.00 83.81 71 PHE A CA 1
ATOM 576 C C . PHE A 1 71 ? -9.689 -7.117 14.203 1.00 83.81 71 PHE A C 1
ATOM 578 O O . PHE A 1 71 ? -9.721 -6.077 14.852 1.00 83.81 71 PHE A O 1
ATOM 585 N N . GLU A 1 72 ? -10.764 -7.891 14.037 1.00 84.94 72 GLU A N 1
ATOM 586 C CA . GLU A 1 72 ? -12.112 -7.526 14.481 1.00 84.94 72 GLU A CA 1
ATOM 587 C C . GLU A 1 72 ? -12.649 -6.271 13.763 1.00 84.94 72 GLU A C 1
ATOM 589 O O . GLU A 1 72 ? -12.183 -5.874 12.689 1.00 84.94 72 GLU A O 1
ATOM 594 N N . LYS A 1 73 ? -13.723 -5.677 14.294 1.00 84.88 73 LYS A N 1
ATOM 595 C CA . LYS A 1 73 ? -14.401 -4.553 13.649 1.00 84.88 73 LYS A CA 1
ATOM 596 C C . LYS A 1 73 ? -13.580 -3.272 13.798 1.00 84.88 73 LYS A C 1
ATOM 598 O O . LYS A 1 73 ? -13.495 -2.695 14.878 1.00 84.88 73 LYS A O 1
ATOM 603 N N . VAL A 1 74 ? -13.095 -2.754 12.673 1.00 84.88 74 VAL A N 1
ATOM 604 C CA . VAL A 1 74 ? -12.399 -1.464 12.614 1.00 84.88 74 VAL A CA 1
ATOM 605 C C . VAL A 1 74 ? -13.368 -0.323 12.943 1.00 84.88 74 VAL A C 1
ATOM 607 O O . VAL A 1 74 ? -14.250 0.015 12.151 1.00 84.88 74 VAL A O 1
ATOM 610 N N . ALA A 1 75 ? -13.206 0.291 14.118 1.00 83.62 75 ALA A N 1
ATOM 611 C CA . ALA A 1 75 ? -14.029 1.422 14.553 1.00 83.62 75 ALA A CA 1
ATOM 612 C C . ALA A 1 75 ? -13.697 2.713 13.791 1.00 83.62 75 ALA A C 1
ATOM 614 O O . ALA A 1 75 ? -14.583 3.540 13.548 1.00 83.62 75 ALA A O 1
ATOM 615 N N . CYS A 1 76 ? -12.423 2.901 13.439 1.00 81.50 76 CYS A N 1
ATOM 616 C CA . CYS A 1 76 ? -11.970 3.933 12.522 1.00 81.50 76 CYS A CA 1
ATOM 617 C C . CYS A 1 76 ? -10.629 3.579 11.889 1.00 81.50 76 CYS A C 1
ATOM 619 O O . CYS A 1 76 ? -9.840 2.854 12.482 1.00 81.50 76 CYS A O 1
ATOM 621 N N . PHE A 1 77 ? -10.353 4.146 10.719 1.00 84.00 77 PHE A N 1
ATOM 622 C CA . PHE A 1 77 ? -9.047 4.077 10.082 1.00 84.00 77 PHE A CA 1
ATOM 623 C C . PHE A 1 77 ? -8.735 5.410 9.396 1.00 84.00 77 PHE A C 1
ATOM 625 O O . PHE A 1 77 ? -9.640 6.134 8.978 1.00 84.00 77 PHE A O 1
ATOM 632 N N . MET A 1 78 ? -7.449 5.683 9.227 1.00 85.19 78 MET A N 1
ATOM 633 C CA . MET A 1 78 ? -6.914 6.742 8.379 1.00 85.19 78 MET A CA 1
ATOM 634 C C . MET A 1 78 ? -5.754 6.135 7.586 1.00 85.19 78 MET A C 1
ATOM 636 O O . MET A 1 78 ? -5.059 5.256 8.092 1.00 85.19 78 MET A O 1
ATOM 640 N N . TYR A 1 79 ? -5.577 6.544 6.334 1.00 87.44 79 TYR A N 1
ATOM 641 C CA . TYR A 1 79 ? -4.399 6.183 5.549 1.00 87.44 79 TYR A CA 1
ATOM 642 C C . TYR A 1 79 ? -4.051 7.334 4.610 1.00 87.44 79 TYR A C 1
ATOM 644 O O . TYR A 1 79 ? -4.944 8.027 4.122 1.00 87.44 79 TYR A O 1
ATOM 652 N N . SER A 1 80 ? -2.762 7.511 4.356 1.00 86.31 80 SER A N 1
ATOM 653 C CA . SER A 1 80 ? -2.226 8.412 3.342 1.00 86.31 80 SER A CA 1
ATOM 654 C C . SER A 1 80 ? -1.358 7.615 2.373 1.00 86.31 80 SER A C 1
ATOM 656 O O . SER A 1 80 ? -0.904 6.510 2.676 1.00 86.31 80 SER A O 1
ATOM 658 N N . ILE A 1 81 ? -1.176 8.166 1.180 1.00 85.81 81 ILE A N 1
ATOM 659 C CA . ILE A 1 81 ? -0.215 7.694 0.188 1.00 85.81 81 ILE A CA 1
ATOM 660 C C . ILE A 1 81 ? 0.657 8.907 -0.127 1.00 85.81 81 ILE A C 1
ATOM 662 O O . ILE A 1 81 ? 0.112 9.992 -0.343 1.00 85.81 81 ILE A O 1
ATOM 666 N N . GLU A 1 82 ? 1.972 8.719 -0.092 1.00 78.44 82 GLU A N 1
ATOM 667 C CA . GLU A 1 82 ? 2.974 9.741 -0.418 1.00 78.44 82 GLU A CA 1
ATOM 668 C C . GLU A 1 82 ? 3.540 9.529 -1.822 1.00 78.44 82 GLU A C 1
ATOM 670 O O . GLU A 1 82 ? 3.634 8.352 -2.246 1.00 78.44 82 GLU A O 1
#